Protein AF-A0A4S0KZJ0-F1 (afdb_monomer_lite)

Radius of gyration: 19.71 Å; chains: 1; bounding box: 32×22×58 Å

Foldseek 3Di:
DDCPVVDDDPVNVVVCVVCVVVVVVVVPPPDPPPPPDPDQQDFDQDPNDTDGNVVVD

Sequence (57 aa):
MSHFIKKMSRRTIVQVLIALPALSLFRNQPPVPDLNQIDADEIIEVNGWILRRSDLA

Structure (mmCIF, N/CA/C/O backbone):
data_AF-A0A4S0KZJ0-F1
#
_entry.id   AF-A0A4S0KZJ0-F1
#
loop_
_atom_site.group_PDB
_atom_site.id
_atom_site.type_symbol
_atom_site.label_atom_id
_atom_site.label_alt_id
_atom_site.label_comp_id
_atom_site.label_asym_id
_atom_site.label_entity_id
_atom_site.label_seq_id
_atom_site.pdbx_PDB_ins_code
_atom_site.Cartn_x
_atom_site.Cartn_y
_atom_site.Cartn_z
_atom_site.occupancy
_atom_site.B_iso_or_equiv
_atom_site.auth_seq_id
_atom_site.auth_comp_id
_atom_site.auth_asym_id
_atom_site.auth_atom_id
_atom_site.pdbx_PDB_model_num
ATOM 1 N N . MET A 1 1 ? 7.634 0.538 34.848 1.00 40.50 1 MET A N 1
ATOM 2 C CA . MET A 1 1 ? 7.082 -0.098 33.631 1.00 40.50 1 MET A CA 1
ATOM 3 C C . MET A 1 1 ? 6.296 0.960 32.867 1.00 40.50 1 MET A C 1
ATOM 5 O O . MET A 1 1 ? 5.412 1.565 33.455 1.00 40.50 1 MET A O 1
ATOM 9 N N . SER A 1 2 ? 6.688 1.279 31.632 1.00 49.75 2 SER A N 1
ATOM 10 C CA . SER A 1 2 ? 6.178 2.425 30.858 1.00 49.75 2 SER A CA 1
ATOM 11 C C . SER A 1 2 ? 4.647 2.415 30.712 1.00 49.75 2 SER A C 1
ATOM 13 O O . SER A 1 2 ? 4.079 1.509 30.108 1.00 49.75 2 SER A O 1
ATOM 15 N N . HIS A 1 3 ? 3.969 3.434 31.252 1.00 55.94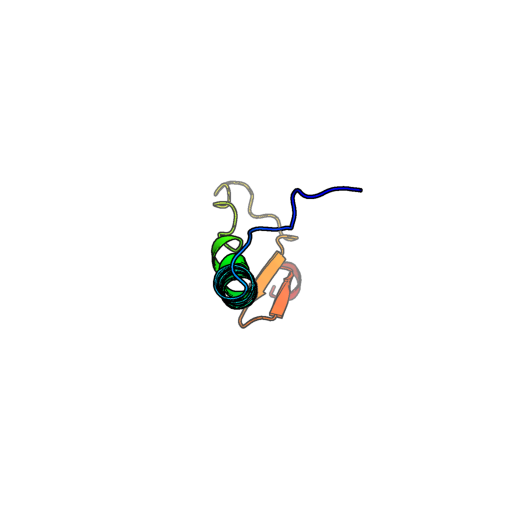 3 HIS A N 1
ATOM 16 C CA . HIS A 1 3 ? 2.520 3.635 31.104 1.00 55.94 3 HIS A CA 1
ATOM 17 C C . HIS A 1 3 ? 2.156 4.510 29.893 1.00 55.94 3 HIS A C 1
ATOM 19 O O . HIS A 1 3 ? 0.982 4.819 29.690 1.00 55.94 3 HIS A O 1
ATOM 25 N N . PHE A 1 4 ? 3.132 4.894 29.064 1.00 56.22 4 PHE A N 1
ATOM 26 C CA . PHE A 1 4 ? 2.919 5.848 27.970 1.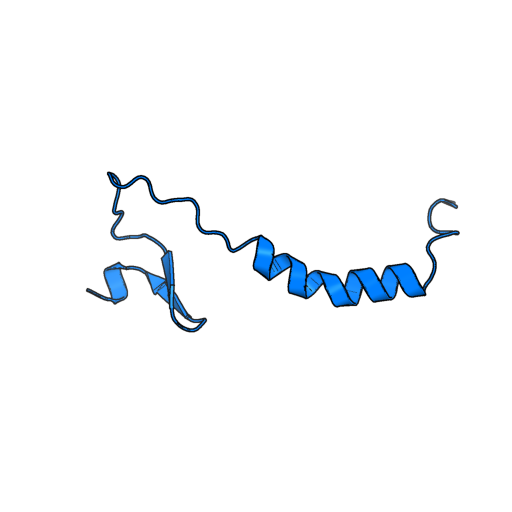00 56.22 4 PHE A CA 1
ATOM 27 C C . PHE A 1 4 ? 2.128 5.279 26.781 1.00 56.22 4 PHE A C 1
ATOM 29 O O . PHE A 1 4 ? 1.596 6.040 25.983 1.00 56.22 4 PHE A O 1
ATOM 36 N N . ILE A 1 5 ? 1.953 3.957 26.697 1.00 56.81 5 ILE A N 1
ATOM 37 C CA . ILE A 1 5 ? 1.150 3.306 25.642 1.00 56.81 5 ILE A CA 1
ATOM 38 C C . ILE A 1 5 ? -0.353 3.272 26.012 1.00 56.81 5 ILE A C 1
ATOM 40 O O . ILE A 1 5 ? -1.213 2.988 25.179 1.00 56.81 5 ILE A O 1
ATOM 44 N N . LYS A 1 6 ? -0.721 3.610 27.259 1.00 58.72 6 LYS A N 1
ATOM 45 C CA . LYS A 1 6 ? -2.034 3.290 27.858 1.00 58.72 6 LYS A CA 1
ATOM 46 C C . LYS A 1 6 ? -3.234 4.099 27.322 1.00 58.72 6 LYS A C 1
ATOM 48 O O . LYS A 1 6 ? -4.341 3.925 27.824 1.00 58.72 6 LYS A O 1
ATOM 53 N N . LYS A 1 7 ? -3.079 4.973 26.321 1.00 65.50 7 LYS A N 1
ATOM 54 C CA . LYS A 1 7 ? -4.200 5.810 25.844 1.00 65.50 7 LYS A CA 1
ATOM 55 C C . LYS A 1 7 ? -4.248 6.085 24.341 1.00 65.50 7 LYS A C 1
ATOM 57 O O . LYS A 1 7 ? -4.879 7.053 23.933 1.00 65.50 7 LYS A O 1
ATOM 62 N N . MET A 1 8 ? -3.652 5.239 23.500 1.00 65.31 8 MET A N 1
ATOM 63 C CA . MET A 1 8 ? -4.014 5.263 22.079 1.00 65.31 8 MET A CA 1
ATOM 64 C C . MET A 1 8 ? -5.287 4.449 21.864 1.00 65.31 8 MET A C 1
ATOM 66 O O . MET A 1 8 ? -5.363 3.270 22.214 1.00 65.31 8 MET A O 1
ATOM 70 N N . SER A 1 9 ? -6.314 5.096 21.312 1.00 79.44 9 SER A N 1
ATOM 71 C CA . SER A 1 9 ? -7.536 4.407 20.910 1.00 79.44 9 SER A CA 1
ATOM 72 C C . SER A 1 9 ? -7.173 3.310 19.914 1.00 79.44 9 SER A C 1
ATOM 74 O O . SER A 1 9 ? -6.465 3.562 18.938 1.00 79.44 9 SER A O 1
ATOM 76 N N . ARG A 1 10 ? -7.697 2.097 20.125 1.00 79.50 10 ARG A N 1
ATOM 77 C CA . ARG A 1 1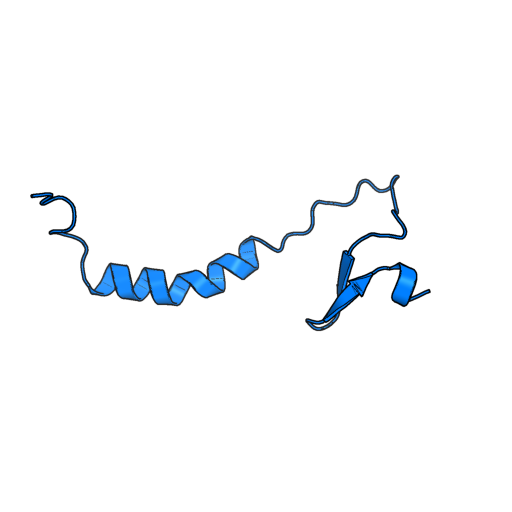0 ? -7.526 0.979 19.180 1.00 79.50 10 ARG A CA 1
ATOM 78 C C . ARG A 1 10 ? -7.939 1.385 17.761 1.00 79.50 10 ARG A C 1
ATOM 80 O O . ARG A 1 10 ? -7.330 0.941 16.798 1.00 79.50 10 ARG A O 1
ATOM 87 N N . ARG A 1 11 ? -8.918 2.291 17.644 1.00 78.50 11 ARG A N 1
ATOM 88 C CA . ARG A 1 11 ? -9.362 2.865 16.368 1.00 78.50 11 ARG A CA 1
ATOM 89 C C . ARG A 1 11 ? -8.267 3.688 15.691 1.00 78.50 11 ARG A C 1
ATOM 91 O O . ARG A 1 11 ? -8.074 3.527 14.499 1.00 78.50 11 ARG A O 1
ATOM 98 N N . THR A 1 12 ? -7.522 4.499 16.439 1.00 83.38 12 THR A N 1
ATOM 99 C CA . THR A 1 12 ? -6.415 5.307 15.904 1.00 83.38 12 THR A CA 1
ATOM 100 C C . THR A 1 12 ? -5.275 4.426 15.409 1.00 83.38 12 THR A C 1
ATOM 102 O O . THR A 1 12 ? -4.748 4.668 14.333 1.00 83.38 12 THR A O 1
ATOM 105 N N . ILE A 1 13 ? -4.931 3.366 16.147 1.00 83.94 13 ILE A N 1
ATOM 106 C CA . ILE A 1 13 ? -3.894 2.413 15.719 1.00 83.94 13 ILE A CA 1
ATOM 107 C C . ILE A 1 13 ? -4.309 1.738 14.408 1.00 83.94 13 ILE A C 1
ATOM 109 O O . ILE A 1 13 ? -3.531 1.707 13.463 1.00 83.94 13 ILE A O 1
ATOM 113 N N . VAL A 1 14 ? -5.551 1.253 14.324 1.00 87.06 14 VAL A N 1
ATOM 114 C CA . VAL A 1 14 ? -6.085 0.633 13.102 1.00 87.06 14 VAL A CA 1
ATOM 115 C C . VAL A 1 14 ? -6.127 1.634 11.944 1.00 87.06 14 VAL A C 1
ATOM 117 O O . VAL A 1 14 ? -5.709 1.298 10.845 1.00 87.06 14 VAL A O 1
ATOM 120 N N . GLN A 1 15 ? -6.559 2.873 12.183 1.00 85.12 15 GLN A N 1
ATOM 121 C CA . GLN A 1 15 ? -6.567 3.931 11.168 1.00 85.12 15 GLN A CA 1
ATOM 122 C C . GLN A 1 15 ? -5.164 4.232 10.642 1.00 85.12 15 GLN A C 1
ATOM 124 O O . GLN A 1 15 ? -4.980 4.322 9.433 1.00 85.12 15 GLN A O 1
ATOM 129 N N . VAL A 1 16 ? -4.171 4.341 11.528 1.00 85.50 16 VAL A N 1
ATOM 130 C CA . VAL A 1 16 ? -2.775 4.556 11.135 1.00 85.50 16 VAL A CA 1
ATOM 131 C C . VAL A 1 16 ? -2.249 3.357 10.352 1.00 85.50 16 VAL A C 1
ATOM 133 O O . VAL A 1 16 ? -1.658 3.558 9.302 1.00 85.50 16 VAL A O 1
ATOM 136 N N . LEU A 1 17 ? -2.505 2.122 10.796 1.00 84.75 17 LEU A N 1
ATOM 137 C CA . LEU A 1 17 ? -2.065 0.911 10.091 1.00 84.75 17 LEU A CA 1
ATOM 138 C C . LEU A 1 17 ? -2.710 0.761 8.707 1.00 84.75 17 LEU A C 1
ATOM 140 O O . LEU A 1 17 ? -2.049 0.296 7.786 1.00 84.75 17 LEU A O 1
ATOM 144 N N . ILE A 1 18 ? -3.969 1.176 8.546 1.00 85.81 18 ILE A N 1
ATOM 145 C CA . ILE A 1 18 ? -4.667 1.177 7.251 1.00 85.81 18 ILE A CA 1
ATOM 146 C C . ILE A 1 18 ? -4.165 2.314 6.348 1.00 85.81 18 ILE A C 1
ATOM 148 O O . ILE A 1 18 ? -4.074 2.133 5.137 1.00 85.81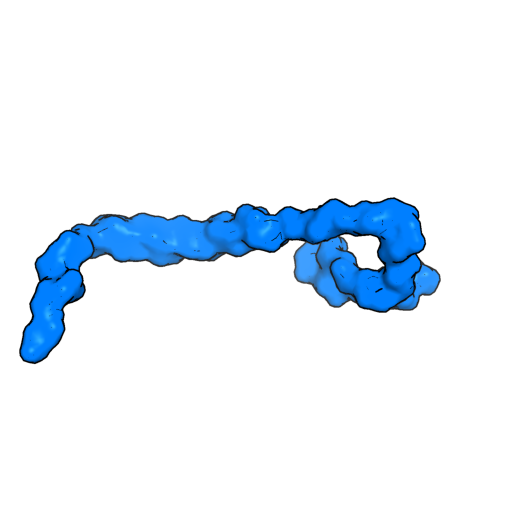 18 ILE A O 1
ATOM 152 N N . ALA A 1 19 ? -3.828 3.477 6.910 1.00 82.25 19 ALA A N 1
ATOM 153 C CA . ALA A 1 19 ? -3.307 4.615 6.152 1.00 82.25 19 ALA A CA 1
ATOM 154 C C . ALA A 1 19 ? -1.808 4.487 5.815 1.00 82.25 19 ALA A C 1
ATOM 156 O O . ALA A 1 19 ? -1.342 5.100 4.857 1.00 82.25 19 ALA A O 1
ATOM 157 N N . LEU A 1 20 ? -1.051 3.688 6.573 1.00 79.19 20 LEU A N 1
ATOM 158 C CA . LEU A 1 20 ? 0.399 3.534 6.432 1.00 79.19 20 LEU A CA 1
ATOM 159 C C . LEU A 1 20 ? 0.843 3.104 5.018 1.00 79.19 20 LEU A C 1
ATOM 161 O O . LEU A 1 20 ? 1.781 3.714 4.507 1.00 79.19 20 LEU A O 1
ATOM 165 N N . PRO A 1 21 ? 0.179 2.148 4.333 1.00 75.50 21 PRO A N 1
ATOM 166 C CA . PRO A 1 21 ? 0.511 1.805 2.950 1.00 75.50 21 PRO A CA 1
ATOM 167 C C . PRO A 1 21 ? 0.278 2.966 1.972 1.00 75.50 21 PRO A C 1
ATOM 169 O O . PRO A 1 21 ? 1.070 3.169 1.056 1.00 75.50 21 PRO A O 1
ATOM 172 N N . ALA A 1 22 ? -0.768 3.773 2.187 1.00 79.31 22 ALA A N 1
ATOM 173 C CA . ALA A 1 22 ? -1.091 4.913 1.327 1.00 79.31 22 ALA A CA 1
ATOM 174 C C . ALA A 1 22 ? -0.099 6.080 1.486 1.00 79.31 22 ALA A C 1
ATOM 176 O O . ALA A 1 22 ? 0.109 6.841 0.544 1.00 79.31 22 ALA A O 1
ATOM 177 N N . LEU A 1 23 ? 0.574 6.197 2.638 1.00 69.94 23 LEU A N 1
ATOM 178 C CA . LEU A 1 23 ? 1.654 7.173 2.830 1.00 69.94 23 LEU A CA 1
ATOM 179 C C . LEU A 1 23 ? 2.864 6.905 1.920 1.00 69.94 23 LEU A C 1
ATOM 181 O O . LEU A 1 23 ? 3.597 7.842 1.607 1.00 69.94 23 LEU A O 1
ATOM 185 N N . SER A 1 24 ? 3.057 5.670 1.438 1.00 66.69 24 SER A N 1
ATOM 186 C CA . SER A 1 24 ? 4.107 5.369 0.456 1.00 66.69 24 SER A CA 1
ATOM 187 C C . SER A 1 24 ? 3.884 6.100 -0.872 1.00 66.69 24 SER A C 1
ATOM 189 O O . SER A 1 24 ? 4.852 6.486 -1.518 1.00 66.69 24 SER A O 1
ATOM 191 N N . LEU A 1 25 ? 2.627 6.364 -1.250 1.00 68.50 25 LEU A N 1
ATOM 192 C CA . LEU A 1 25 ? 2.297 7.088 -2.483 1.00 68.50 25 LEU A CA 1
ATOM 193 C C . LEU A 1 25 ? 2.752 8.552 -2.435 1.00 68.50 25 LEU A C 1
ATOM 195 O O . LEU A 1 25 ? 3.121 9.114 -3.458 1.00 68.50 25 LEU A O 1
ATOM 199 N N . PHE A 1 26 ? 2.786 9.157 -1.245 1.00 69.00 26 PHE A N 1
ATOM 200 C CA . PHE A 1 26 ? 3.301 10.517 -1.062 1.00 69.00 26 PHE A CA 1
ATOM 201 C C . PHE A 1 26 ? 4.832 10.584 -1.073 1.00 69.00 26 PHE A C 1
ATOM 203 O O . PHE A 1 26 ? 5.390 11.648 -1.326 1.00 69.00 26 PHE A O 1
ATOM 210 N N . ARG A 1 27 ? 5.522 9.466 -0.814 1.00 60.44 27 ARG A N 1
ATOM 211 C CA . ARG A 1 27 ? 6.990 9.402 -0.829 1.00 60.44 27 ARG A CA 1
ATOM 212 C C . ARG A 1 27 ? 7.566 9.234 -2.239 1.00 60.44 27 ARG A C 1
ATOM 214 O O . ARG A 1 27 ? 8.734 9.538 -2.442 1.00 60.44 27 ARG A O 1
ATOM 221 N N . ASN A 1 28 ? 6.750 8.823 -3.205 1.00 59.88 28 ASN A N 1
ATOM 222 C CA . ASN A 1 28 ? 7.166 8.598 -4.589 1.00 59.88 28 ASN A CA 1
ATOM 223 C C . ASN A 1 28 ? 7.090 9.862 -5.460 1.00 59.88 28 ASN A C 1
ATOM 225 O O . ASN A 1 28 ? 6.901 9.748 -6.666 1.00 59.88 28 ASN A O 1
ATOM 229 N N . GLN A 1 29 ? 7.216 11.070 -4.899 1.00 61.59 29 GLN A N 1
ATOM 230 C CA . GLN A 1 29 ? 7.547 12.208 -5.756 1.00 61.59 29 GLN A CA 1
ATOM 231 C C . GLN A 1 29 ? 9.019 12.061 -6.145 1.00 61.59 29 GLN A C 1
ATOM 233 O O . GLN A 1 29 ? 9.875 12.185 -5.262 1.00 61.59 29 GLN A O 1
ATOM 238 N N . PRO A 1 30 ? 9.331 11.747 -7.419 1.00 60.28 30 PRO A N 1
ATOM 239 C CA . PRO A 1 30 ? 10.714 11.723 -7.851 1.00 60.28 30 PRO A CA 1
ATOM 240 C C . PRO A 1 30 ? 11.308 13.112 -7.584 1.00 60.28 30 PRO A C 1
ATOM 242 O O . PRO A 1 30 ? 10.605 14.117 -7.766 1.00 60.28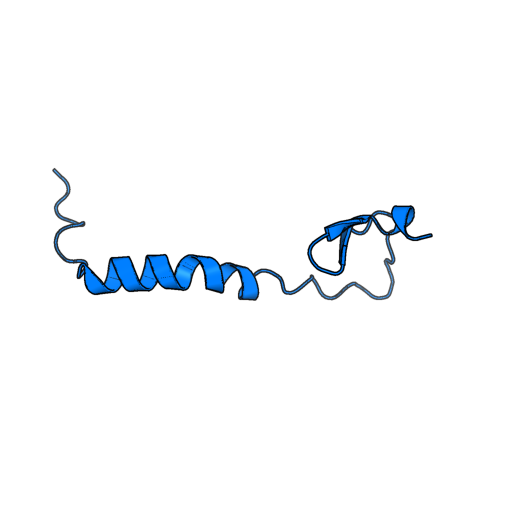 30 PRO A O 1
ATOM 245 N N . PRO A 1 31 ? 12.566 13.199 -7.115 1.00 59.06 31 PRO A N 1
ATOM 246 C CA . PRO A 1 31 ? 13.256 14.478 -7.086 1.00 59.06 31 PRO A CA 1
ATOM 247 C C . PRO A 1 31 ? 13.142 15.079 -8.487 1.00 59.06 31 PRO A C 1
ATOM 249 O O . PRO A 1 31 ? 13.367 14.377 -9.469 1.00 59.06 31 PRO A O 1
ATOM 252 N N . VAL A 1 32 ? 12.714 16.342 -8.580 1.00 61.66 32 VAL A N 1
ATOM 253 C CA . VAL A 1 32 ? 12.670 17.063 -9.857 1.00 61.66 32 VAL A CA 1
ATOM 254 C C . VAL A 1 32 ? 14.054 16.904 -10.484 1.00 61.66 32 VAL A C 1
ATOM 256 O O . VAL A 1 32 ? 15.019 17.364 -9.866 1.00 61.66 32 VAL A O 1
ATOM 259 N N . PRO A 1 33 ? 14.185 16.209 -11.629 1.00 56.88 33 PRO A N 1
ATOM 260 C CA . PRO A 1 33 ? 15.490 15.990 -12.211 1.00 56.88 33 PRO A CA 1
ATOM 261 C C . PRO A 1 33 ? 16.036 17.360 -12.594 1.00 56.88 33 PRO A C 1
ATOM 263 O O . PRO A 1 33 ? 15.356 18.147 -13.261 1.00 56.88 33 PRO A O 1
ATOM 266 N N . ASP A 1 34 ? 17.244 17.668 -12.126 1.00 56.56 34 ASP A N 1
ATOM 267 C CA . ASP A 1 34 ? 18.007 18.774 -12.683 1.00 56.56 34 ASP A CA 1
ATOM 268 C C . ASP A 1 34 ? 18.116 18.493 -14.185 1.00 56.56 34 ASP A C 1
ATOM 270 O O . ASP A 1 34 ? 18.683 17.480 -14.598 1.00 56.56 34 ASP A O 1
ATOM 274 N N . LEU A 1 35 ? 17.506 19.353 -15.006 1.00 57.19 35 LEU A N 1
ATOM 275 C CA . LEU A 1 35 ? 17.398 19.190 -16.461 1.00 57.19 35 LEU A CA 1
ATOM 276 C C . LEU A 1 35 ? 18.771 19.052 -17.147 1.00 57.19 35 LEU A C 1
ATOM 278 O O . LEU A 1 35 ? 18.837 18.710 -18.326 1.00 57.19 35 LEU A O 1
ATOM 282 N N . ASN A 1 36 ? 19.856 19.305 -16.413 1.00 56.78 36 ASN A N 1
ATOM 283 C CA . ASN A 1 36 ? 21.231 19.240 -16.883 1.00 56.78 36 ASN A CA 1
ATOM 284 C C . ASN A 1 36 ? 21.953 17.920 -16.560 1.00 56.78 36 ASN A C 1
ATOM 286 O O . ASN A 1 36 ? 23.081 17.740 -17.018 1.00 56.78 36 ASN A O 1
ATOM 290 N N . GLN A 1 37 ? 21.347 16.995 -15.805 1.00 58.06 37 GLN A N 1
ATOM 291 C CA . GLN A 1 37 ? 21.979 15.722 -15.440 1.00 58.06 37 GLN A CA 1
ATOM 292 C C . GLN A 1 37 ? 21.060 14.537 -15.756 1.00 58.06 37 GLN A C 1
ATOM 294 O O . GLN A 1 37 ? 20.478 13.899 -14.884 1.00 58.06 37 GLN A O 1
ATOM 299 N N . ILE A 1 38 ? 20.935 14.237 -17.049 1.00 60.31 38 ILE A N 1
ATOM 300 C CA . ILE A 1 38 ? 20.302 13.005 -17.528 1.00 60.31 38 ILE A CA 1
ATOM 301 C C . ILE A 1 38 ? 21.317 11.869 -17.335 1.00 60.31 38 ILE A C 1
ATOM 303 O O . ILE A 1 38 ? 22.078 11.538 -18.241 1.00 60.31 38 ILE A O 1
ATOM 307 N N . ASP A 1 39 ? 21.376 11.313 -16.125 1.00 61.12 39 ASP A N 1
ATOM 308 C CA . ASP A 1 39 ? 22.254 10.186 -15.803 1.00 61.12 39 ASP A CA 1
ATOM 309 C C . ASP A 1 39 ? 21.718 8.887 -16.439 1.00 61.12 39 ASP A C 1
ATOM 311 O O . ASP A 1 39 ? 20.555 8.517 -16.248 1.00 61.12 39 ASP A O 1
ATOM 315 N N . ALA A 1 40 ? 22.523 8.194 -17.242 1.00 63.28 40 ALA A N 1
ATOM 316 C CA . ALA A 1 40 ? 22.099 6.965 -17.924 1.00 63.28 40 ALA A CA 1
ATOM 317 C C . ALA A 1 40 ? 21.755 5.832 -16.935 1.00 63.28 40 ALA A C 1
ATOM 319 O O . ALA A 1 40 ? 21.007 4.916 -17.284 1.00 63.28 40 ALA A O 1
ATOM 320 N N . ASP A 1 41 ? 22.233 5.943 -15.693 1.00 64.69 41 ASP A N 1
ATOM 321 C CA . ASP A 1 41 ? 21.949 5.014 -14.599 1.00 64.69 41 ASP A CA 1
ATOM 322 C C . ASP A 1 41 ? 20.739 5.427 -13.739 1.00 64.69 41 ASP A C 1
ATOM 324 O O . ASP A 1 41 ? 20.466 4.804 -12.708 1.00 64.69 41 ASP A O 1
ATOM 328 N N . GLU A 1 42 ? 19.978 6.449 -14.152 1.00 74.25 42 GLU A N 1
ATOM 329 C CA . GLU A 1 42 ? 18.747 6.841 -13.461 1.00 74.25 42 GLU A CA 1
ATOM 330 C C . GLU A 1 42 ? 17.748 5.672 -13.435 1.00 74.25 42 GLU A C 1
ATOM 332 O O . GLU A 1 42 ? 17.395 5.081 -14.463 1.00 74.25 42 GLU A O 1
ATOM 337 N N . ILE A 1 43 ? 17.304 5.341 -12.222 1.00 76.31 43 ILE A N 1
ATOM 338 C CA . ILE A 1 43 ? 16.320 4.297 -11.958 1.00 76.31 43 ILE A CA 1
ATOM 339 C C . ILE A 1 43 ? 14.929 4.883 -12.207 1.00 76.31 43 ILE A C 1
ATOM 341 O O . ILE A 1 43 ? 14.516 5.813 -11.514 1.00 76.31 43 ILE A O 1
ATOM 345 N N . ILE A 1 44 ? 14.198 4.317 -13.166 1.00 78.00 44 ILE A N 1
ATOM 346 C CA . ILE A 1 44 ? 12.840 4.725 -13.529 1.00 78.00 44 ILE A CA 1
ATOM 347 C C . ILE A 1 44 ? 11.856 3.618 -13.152 1.00 78.00 44 ILE A C 1
ATOM 349 O O . ILE A 1 44 ? 12.076 2.439 -13.427 1.00 78.00 44 ILE A O 1
ATOM 353 N N . GLU A 1 45 ? 10.734 4.005 -12.549 1.00 79.62 45 GLU A N 1
ATOM 354 C CA . GLU A 1 45 ? 9.596 3.113 -12.345 1.00 79.62 45 GLU A CA 1
ATOM 355 C C . GLU A 1 45 ? 8.633 3.208 -13.539 1.00 79.62 45 GLU A C 1
ATOM 357 O O . GLU A 1 45 ? 8.048 4.260 -13.800 1.00 79.62 45 GLU A O 1
ATOM 362 N N . VAL A 1 46 ? 8.453 2.103 -14.269 1.00 76.94 46 VAL A N 1
ATOM 363 C CA . VAL A 1 46 ? 7.528 2.001 -15.407 1.00 76.94 46 VAL A CA 1
ATOM 364 C C . VAL A 1 46 ? 6.538 0.875 -15.138 1.00 76.94 46 VAL A C 1
ATOM 366 O O . VAL A 1 46 ? 6.922 -0.286 -15.035 1.00 76.94 46 VAL A O 1
ATOM 369 N N . ASN A 1 47 ? 5.244 1.190 -15.035 1.00 79.25 47 ASN A N 1
ATOM 370 C CA . ASN A 1 47 ? 4.182 0.205 -14.773 1.00 79.25 47 ASN A CA 1
ATOM 371 C C . ASN A 1 47 ? 4.434 -0.679 -13.526 1.00 79.25 47 ASN A C 1
ATOM 373 O O . ASN A 1 47 ? 4.063 -1.852 -13.517 1.00 79.25 47 ASN A O 1
ATOM 377 N N . GLY A 1 48 ? 5.090 -0.138 -12.493 1.00 80.56 48 GLY A N 1
ATOM 378 C CA . GLY A 1 48 ? 5.457 -0.874 -11.274 1.00 80.56 48 GLY A CA 1
ATOM 379 C C . GLY A 1 48 ? 6.717 -1.740 -11.394 1.00 80.56 48 GLY A C 1
ATOM 380 O O . GLY A 1 48 ? 7.070 -2.440 -10.446 1.00 80.56 48 GLY A O 1
ATOM 381 N N . TRP A 1 49 ? 7.408 -1.695 -12.535 1.00 82.25 49 TRP A N 1
ATOM 382 C CA . TRP A 1 49 ? 8.724 -2.299 -12.722 1.00 82.25 49 TRP A CA 1
ATOM 383 C C . TRP A 1 49 ? 9.810 -1.252 -12.513 1.00 82.25 49 TRP A C 1
ATOM 385 O O . TRP A 1 49 ? 9.740 -0.159 -13.070 1.00 82.25 49 TRP A O 1
ATOM 395 N N . ILE A 1 50 ? 10.823 -1.602 -11.725 1.00 82.62 50 ILE A N 1
ATOM 396 C CA . ILE A 1 50 ? 12.001 -0.765 -11.500 1.00 82.62 50 ILE A CA 1
ATOM 397 C C . ILE A 1 50 ? 13.017 -1.113 -12.585 1.00 82.62 50 ILE A C 1
ATOM 399 O O . ILE A 1 50 ? 13.585 -2.205 -12.566 1.00 82.62 50 ILE A O 1
ATOM 403 N N . LEU A 1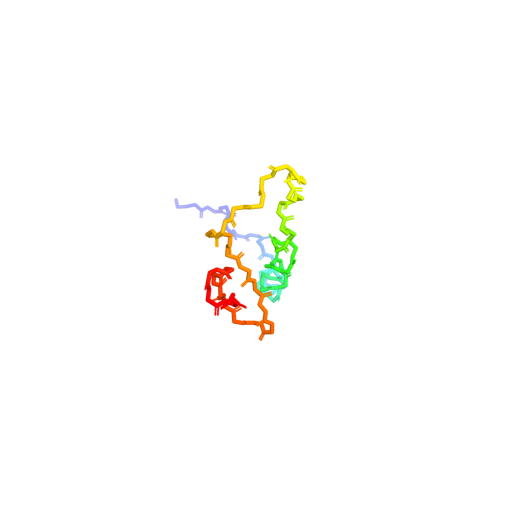 51 ? 13.222 -0.201 -13.530 1.00 80.69 51 LEU A N 1
ATOM 404 C CA . LEU A 1 51 ? 14.141 -0.363 -14.654 1.00 80.69 51 LEU A CA 1
ATOM 405 C C . LEU A 1 51 ? 15.236 0.696 -14.587 1.00 80.69 51 LEU A C 1
ATOM 407 O O . LEU A 1 51 ? 15.010 1.805 -14.098 1.00 80.69 51 LEU A O 1
ATOM 411 N N . ARG A 1 52 ? 16.428 0.380 -15.089 1.00 82.06 52 ARG A N 1
ATOM 412 C CA . ARG A 1 52 ? 17.434 1.417 -15.349 1.00 82.06 52 ARG A CA 1
ATOM 413 C C . ARG A 1 52 ? 17.186 2.001 -16.729 1.00 82.06 52 ARG A C 1
ATOM 415 O O . ARG A 1 52 ? 16.764 1.283 -17.634 1.00 82.06 52 ARG A O 1
ATOM 422 N N . ARG A 1 53 ? 17.473 3.289 -16.927 1.00 72.94 53 ARG A N 1
ATOM 423 C CA . ARG A 1 53 ? 17.393 3.897 -18.267 1.00 72.94 53 ARG A CA 1
ATOM 424 C C . ARG A 1 53 ? 18.239 3.175 -19.309 1.00 72.94 53 ARG A C 1
ATOM 426 O O . ARG A 1 53 ? 17.806 3.066 -20.450 1.00 72.94 53 ARG A O 1
ATOM 433 N N . SER A 1 54 ? 19.399 2.663 -18.915 1.00 74.31 54 SER A N 1
ATOM 434 C CA . SER A 1 54 ? 20.265 1.850 -19.771 1.00 74.31 54 SER A CA 1
ATOM 435 C C . SER A 1 54 ? 19.613 0.558 -20.275 1.00 74.31 54 SER A C 1
ATOM 437 O O . SER A 1 54 ? 19.998 0.084 -21.338 1.00 74.31 54 SER A O 1
ATOM 439 N N . ASP A 1 55 ? 18.595 0.031 -19.586 1.00 76.62 55 ASP A N 1
ATOM 440 C CA . ASP A 1 55 ? 17.847 -1.155 -20.027 1.00 76.62 55 ASP A CA 1
ATOM 441 C C . ASP A 1 55 ? 16.772 -0.822 -21.083 1.00 76.62 55 ASP A C 1
ATOM 443 O O . ASP A 1 55 ? 16.214 -1.725 -21.707 1.00 76.62 55 ASP A O 1
ATOM 447 N N . LEU A 1 56 ? 16.443 0.465 -21.260 1.00 73.19 56 LEU A N 1
ATOM 448 C CA . LEU A 1 56 ? 15.412 0.956 -22.185 1.00 73.19 56 LEU A CA 1
ATOM 449 C C . LEU A 1 56 ? 15.980 1.521 -23.499 1.00 73.19 56 LEU A C 1
ATOM 451 O O . LEU A 1 56 ? 15.194 1.926 -24.359 1.00 73.19 56 LEU A O 1
ATOM 455 N N . ALA A 1 57 ? 17.308 1.607 -23.620 1.00 71.88 57 ALA A N 1
ATOM 456 C CA . ALA A 1 57 ? 18.018 2.189 -24.760 1.00 71.88 57 ALA A CA 1
ATOM 457 C C . ALA A 1 57 ? 18.243 1.193 -25.908 1.00 71.88 57 ALA A C 1
ATOM 459 O O . ALA A 1 57 ? 18.415 -0.017 -25.636 1.00 71.88 57 ALA A O 1
#

Secondary structure (DSSP, 8-state):
---TTTT--HHHHHHHHHHHHHHHHHH-------TT---TT-EEEETTEEEEGGG--

pLDDT: mean 70.38, std 11.05, range [40.5, 87.06]